Protein AF-A0A1C3EAT0-F1 (afdb_monomer_lite)

Foldseek 3Di:
DDDPPLLVVLVVLLVQLQCQLVCLPPPVVVVCCVVVNPCNQQNPVQWDADPVGDIDGPDVPSVVVSSVVSNVSSVVSNVSSVVSNVVVVVVVVPPDDPPDDD

Structure (mmCIF, N/CA/C/O backbone):
data_AF-A0A1C3EAT0-F1
#
_entry.id   AF-A0A1C3EAT0-F1
#
loop_
_atom_site.g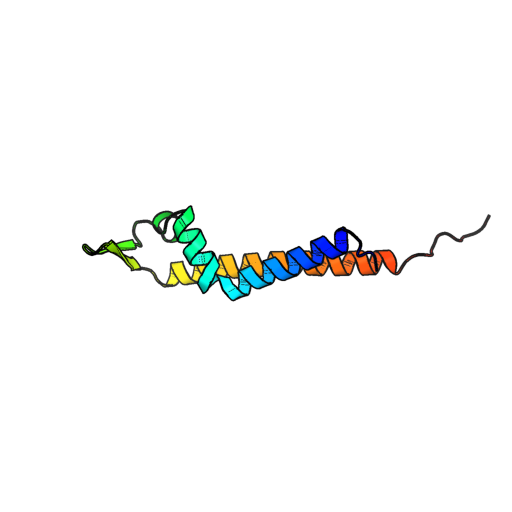roup_PDB
_atom_site.id
_atom_site.type_symbol
_atom_site.label_atom_id
_atom_site.label_alt_id
_atom_site.label_comp_id
_atom_site.label_asym_id
_atom_site.label_entity_id
_atom_site.label_seq_id
_atom_site.pdbx_PDB_ins_code
_atom_site.Cartn_x
_atom_site.Cartn_y
_atom_site.Cartn_z
_atom_site.occupancy
_atom_site.B_iso_or_equiv
_atom_site.auth_seq_id
_atom_site.auth_comp_id
_atom_site.auth_asym_id
_atom_site.auth_atom_id
_atom_site.pdbx_PDB_model_num
ATOM 1 N N . MET A 1 1 ? 25.470 -3.896 -20.852 1.00 46.66 1 MET A N 1
ATOM 2 C CA . MET A 1 1 ? 24.019 -3.647 -21.017 1.00 46.66 1 MET A CA 1
ATOM 3 C C . MET A 1 1 ? 23.656 -2.389 -20.240 1.00 46.66 1 MET A C 1
ATOM 5 O O . MET A 1 1 ? 23.585 -2.444 -19.022 1.00 46.66 1 MET A O 1
ATOM 9 N N . THR A 1 2 ? 23.481 -1.250 -20.906 1.00 60.59 2 THR A N 1
ATOM 10 C CA . THR A 1 2 ? 23.009 -0.009 -20.274 1.00 60.59 2 THR A CA 1
ATOM 11 C C . THR A 1 2 ? 21.481 -0.007 -20.281 1.00 60.59 2 THR A C 1
ATOM 13 O O . THR A 1 2 ? 20.839 0.152 -21.317 1.00 60.59 2 THR A O 1
ATOM 16 N N . ILE A 1 3 ? 20.874 -0.273 -19.125 1.00 68.12 3 ILE A N 1
ATOM 17 C CA . ILE A 1 3 ? 19.422 -0.159 -18.953 1.00 68.12 3 ILE A CA 1
ATOM 18 C C . ILE A 1 3 ? 19.071 1.332 -19.049 1.00 68.12 3 ILE A C 1
ATOM 20 O O . ILE A 1 3 ? 19.625 2.144 -18.314 1.00 68.12 3 ILE A O 1
ATOM 24 N N . SER A 1 4 ? 18.167 1.699 -19.964 1.00 80.69 4 SER A N 1
ATOM 25 C CA . SER A 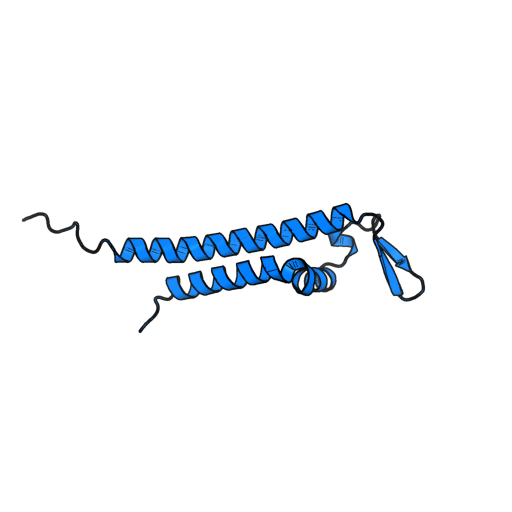1 4 ? 17.641 3.070 -20.036 1.00 80.69 4 SER A CA 1
ATOM 26 C C . SER A 1 4 ? 17.029 3.460 -18.687 1.00 80.69 4 SER A C 1
ATOM 28 O O . SER A 1 4 ? 16.294 2.662 -18.100 1.00 80.69 4 SER A O 1
ATOM 30 N N . HIS A 1 5 ? 17.299 4.682 -18.216 1.00 82.12 5 HIS A N 1
ATOM 31 C CA . HIS A 1 5 ? 16.800 5.206 -16.937 1.00 82.12 5 HIS A CA 1
ATOM 32 C C . HIS A 1 5 ? 15.290 4.983 -16.759 1.00 82.12 5 HIS A C 1
ATOM 34 O O . HIS A 1 5 ? 14.843 4.614 -15.678 1.00 82.12 5 HIS A O 1
ATOM 40 N N . GLN A 1 6 ? 14.510 5.103 -17.837 1.00 82.38 6 GLN A N 1
ATOM 41 C CA . GLN A 1 6 ? 13.066 4.856 -17.818 1.00 82.38 6 GLN A CA 1
ATOM 42 C C . GLN A 1 6 ? 12.713 3.389 -17.529 1.00 82.38 6 GLN A C 1
ATOM 44 O O . GLN A 1 6 ? 11.794 3.107 -16.768 1.00 82.38 6 GLN A O 1
ATOM 49 N N . LYS A 1 7 ? 13.459 2.429 -18.088 1.00 82.88 7 LYS A N 1
ATOM 50 C CA . LYS A 1 7 ? 13.234 1.001 -17.812 1.00 82.88 7 LYS A CA 1
ATOM 51 C C . LYS A 1 7 ? 13.585 0.672 -16.365 1.00 82.88 7 LYS A C 1
ATOM 53 O O . LYS A 1 7 ? 12.843 -0.065 -15.727 1.00 82.88 7 LYS A O 1
ATOM 58 N N . PHE A 1 8 ? 14.681 1.235 -15.854 1.00 88.94 8 PHE A N 1
ATOM 59 C CA . PHE A 1 8 ? 15.073 1.067 -14.455 1.00 88.94 8 PHE A CA 1
ATOM 60 C C . PHE A 1 8 ? 13.999 1.607 -13.505 1.00 88.94 8 PHE A C 1
ATOM 62 O O . PHE A 1 8 ? 13.547 0.877 -12.627 1.00 88.94 8 PHE A O 1
ATOM 69 N N . LEU A 1 9 ? 13.520 2.834 -13.738 1.00 90.19 9 LEU A N 1
ATOM 70 C CA . LEU A 1 9 ? 12.449 3.429 -12.937 1.00 90.19 9 LEU A CA 1
ATOM 71 C C . LEU A 1 9 ? 11.159 2.594 -12.999 1.00 90.19 9 LEU A C 1
ATOM 73 O O . LEU A 1 9 ? 10.495 2.406 -11.986 1.00 90.19 9 LEU A O 1
ATOM 77 N N . GLY A 1 10 ? 10.817 2.068 -14.178 1.00 89.06 10 GLY A N 1
ATOM 78 C CA . GLY A 1 10 ? 9.636 1.228 -14.366 1.00 89.06 10 GLY A CA 1
ATOM 79 C C . GLY A 1 10 ? 9.724 -0.086 -13.589 1.00 89.06 10 GLY A C 1
ATOM 80 O O . GLY A 1 10 ? 8.757 -0.471 -12.936 1.00 89.06 10 GLY A O 1
ATOM 81 N N . TYR A 1 11 ? 10.890 -0.744 -13.594 1.00 91.12 11 TYR A N 1
ATOM 82 C CA . TYR A 1 11 ? 11.123 -1.940 -12.774 1.00 91.12 11 TYR A CA 1
ATOM 83 C C . TYR A 1 11 ? 11.070 -1.619 -11.284 1.00 91.12 11 TYR A C 1
ATOM 85 O O . TYR A 1 11 ? 10.454 -2.368 -10.531 1.00 91.12 11 TYR A O 1
ATOM 93 N N . LEU A 1 12 ? 11.658 -0.497 -10.868 1.00 92.69 12 LEU A N 1
ATOM 94 C CA . LEU A 1 12 ? 11.612 -0.049 -9.481 1.00 92.69 12 LEU A CA 1
ATOM 95 C C . LEU A 1 12 ? 10.164 0.161 -9.018 1.00 92.69 12 LEU A C 1
ATOM 97 O O . LEU A 1 12 ? 9.766 -0.399 -8.003 1.00 92.69 12 LEU A O 1
ATOM 101 N N . LEU A 1 13 ? 9.360 0.896 -9.790 1.00 91.06 13 LEU A N 1
ATOM 102 C CA . LEU A 1 13 ? 7.937 1.119 -9.512 1.00 91.06 13 LEU A CA 1
ATOM 103 C C . LEU A 1 13 ? 7.149 -0.194 -9.463 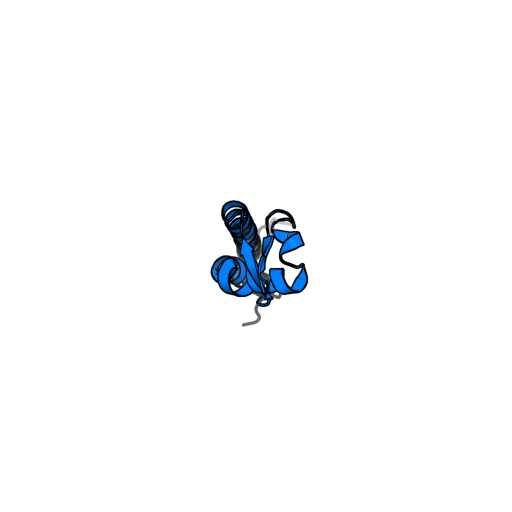1.00 91.06 13 LEU A C 1
ATOM 105 O O . LEU A 1 13 ? 6.353 -0.395 -8.549 1.00 91.06 13 LEU A O 1
ATOM 109 N N . ALA A 1 14 ? 7.395 -1.102 -10.412 1.00 90.75 14 ALA A N 1
ATOM 110 C CA . ALA A 1 14 ? 6.736 -2.403 -10.456 1.00 90.75 14 ALA A CA 1
ATOM 111 C C . ALA A 1 14 ? 7.012 -3.223 -9.186 1.00 90.75 14 ALA A C 1
ATOM 113 O O . ALA A 1 14 ? 6.082 -3.727 -8.559 1.00 90.75 14 ALA A O 1
ATOM 114 N N . VAL A 1 15 ? 8.283 -3.315 -8.785 1.00 92.94 15 VAL A N 1
ATOM 115 C CA . VAL A 1 15 ? 8.709 -4.064 -7.596 1.00 92.94 15 VAL A CA 1
ATOM 116 C C . VAL A 1 15 ? 8.189 -3.408 -6.321 1.00 92.94 15 VAL A C 1
ATOM 118 O O . VAL A 1 15 ? 7.599 -4.093 -5.493 1.00 92.94 15 VAL A O 1
ATOM 121 N N . VAL A 1 16 ? 8.352 -2.092 -6.169 1.00 92.00 16 VAL A N 1
ATOM 122 C CA . VAL A 1 16 ? 7.887 -1.364 -4.978 1.00 92.00 16 VAL A CA 1
ATOM 123 C C . VAL A 1 16 ? 6.372 -1.478 -4.828 1.00 92.00 16 VAL A C 1
ATOM 125 O O . VAL A 1 16 ? 5.898 -1.804 -3.744 1.00 92.00 16 VAL A O 1
ATOM 128 N N . GLY A 1 17 ? 5.605 -1.282 -5.903 1.00 89.81 17 GLY A N 1
ATOM 129 C CA . GLY A 1 17 ? 4.151 -1.434 -5.865 1.00 89.81 17 GLY A CA 1
ATOM 130 C C . GLY A 1 17 ? 3.715 -2.849 -5.474 1.00 89.81 17 GLY A C 1
ATOM 131 O O . GLY A 1 17 ? 2.817 -3.017 -4.649 1.00 89.81 17 GLY A O 1
ATOM 132 N N . LEU A 1 18 ? 4.396 -3.874 -5.998 1.00 90.88 18 LEU A N 1
ATOM 133 C CA . LEU A 1 18 ? 4.117 -5.266 -5.649 1.00 90.88 18 LEU A CA 1
ATOM 134 C C . LEU A 1 18 ? 4.425 -5.552 -4.174 1.00 90.88 18 LEU A C 1
ATOM 136 O O . LEU A 1 18 ? 3.627 -6.191 -3.495 1.00 90.88 18 LEU A O 1
ATOM 140 N N . LEU A 1 19 ? 5.554 -5.049 -3.666 1.00 89.88 19 LEU A N 1
ATOM 141 C CA . LEU A 1 19 ? 5.922 -5.180 -2.257 1.00 89.88 19 LEU A CA 1
ATOM 142 C C . LEU A 1 19 ? 4.892 -4.502 -1.350 1.00 89.88 19 LEU A C 1
ATOM 144 O O . LEU A 1 19 ? 4.480 -5.101 -0.362 1.00 89.88 19 LEU A O 1
ATOM 148 N N . VAL A 1 20 ? 4.422 -3.304 -1.706 1.00 87.88 20 VAL A N 1
ATOM 149 C CA . VAL A 1 20 ? 3.355 -2.611 -0.965 1.00 87.88 20 VAL A CA 1
ATOM 150 C C . VAL A 1 20 ? 2.065 -3.429 -0.964 1.00 87.88 20 VAL A C 1
ATOM 152 O O . VAL A 1 20 ? 1.424 -3.541 0.075 1.00 87.88 20 VAL A O 1
ATOM 155 N N . ALA A 1 21 ? 1.690 -4.033 -2.094 1.00 87.81 21 ALA A N 1
ATOM 156 C CA . ALA A 1 21 ? 0.482 -4.847 -2.177 1.00 87.81 21 ALA A CA 1
ATOM 157 C C . ALA A 1 21 ? 0.575 -6.121 -1.318 1.00 87.81 21 ALA A C 1
ATOM 159 O O . ALA A 1 21 ? -0.327 -6.401 -0.528 1.00 87.81 21 ALA A O 1
ATOM 160 N N . VAL A 1 22 ? 1.680 -6.863 -1.440 1.00 87.81 22 VAL A N 1
ATOM 161 C CA . VAL A 1 22 ? 1.895 -8.158 -0.769 1.00 87.81 22 VAL A CA 1
ATOM 162 C C . VAL A 1 22 ? 2.143 -7.991 0.729 1.00 87.81 22 VAL A C 1
ATOM 164 O O . VAL A 1 22 ? 1.588 -8.736 1.531 1.00 87.81 22 VAL A O 1
ATOM 167 N N . PHE A 1 23 ? 2.942 -6.999 1.120 1.00 87.31 23 PHE A N 1
ATOM 168 C CA . PHE A 1 23 ? 3.312 -6.748 2.516 1.00 87.31 23 PHE A CA 1
ATOM 169 C C . PHE A 1 23 ? 2.490 -5.627 3.162 1.00 87.31 23 PHE A C 1
ATOM 171 O O . PHE A 1 23 ? 2.884 -5.084 4.199 1.00 87.31 23 PHE A O 1
ATOM 178 N N . SER A 1 24 ? 1.333 -5.302 2.576 1.00 82.69 24 SER A N 1
ATOM 179 C CA . SER A 1 24 ? 0.397 -4.287 3.073 1.00 82.69 24 SER A CA 1
ATOM 180 C C . SER A 1 24 ? 0.069 -4.504 4.550 1.00 82.69 24 SER A C 1
ATOM 182 O O . SER A 1 24 ? 0.286 -3.613 5.364 1.00 82.69 24 SER A O 1
ATOM 184 N N . GLN A 1 25 ? -0.320 -5.724 4.918 1.00 79.94 25 GLN A N 1
ATOM 185 C CA . GLN A 1 25 ? -0.734 -6.057 6.282 1.00 79.94 25 GLN A CA 1
ATOM 186 C C . GLN A 1 25 ? 0.431 -6.165 7.282 1.00 79.94 25 GLN A C 1
ATOM 188 O O . GLN A 1 25 ? 0.252 -5.890 8.463 1.00 79.94 25 GLN A O 1
ATOM 193 N N . GLN A 1 26 ? 1.613 -6.595 6.830 1.00 80.94 26 GLN A N 1
ATOM 194 C CA . GLN A 1 26 ? 2.733 -6.942 7.718 1.00 80.94 26 GLN A CA 1
ATOM 195 C C . GLN A 1 26 ? 3.705 -5.786 7.960 1.00 80.94 26 GLN A C 1
ATOM 197 O O . GLN A 1 26 ? 4.328 -5.730 9.014 1.00 80.94 26 GLN A O 1
ATOM 202 N N . ILE A 1 27 ? 3.873 -4.894 6.982 1.00 79.56 27 ILE A N 1
ATOM 203 C CA . ILE A 1 27 ? 4.901 -3.845 7.021 1.00 79.56 27 ILE A CA 1
ATOM 204 C C . ILE A 1 27 ? 4.267 -2.471 6.846 1.00 79.56 27 ILE A C 1
ATOM 206 O O . ILE A 1 27 ? 4.519 -1.563 7.635 1.00 79.56 27 ILE A O 1
ATOM 210 N N . VAL A 1 28 ? 3.424 -2.312 5.824 1.00 77.50 28 VAL A N 1
ATOM 211 C CA . VAL A 1 28 ? 2.897 -0.989 5.467 1.00 77.50 28 VAL A CA 1
ATOM 212 C C . VAL A 1 28 ? 1.870 -0.516 6.488 1.00 77.50 28 VAL A C 1
ATOM 214 O O . VAL A 1 28 ? 1.903 0.646 6.875 1.00 77.50 28 VAL A O 1
ATOM 217 N N . PHE A 1 29 ? 0.998 -1.405 6.962 1.00 80.12 29 PHE A N 1
ATOM 218 C CA . PHE A 1 29 ? -0.029 -1.065 7.940 1.00 80.12 29 PHE A CA 1
ATOM 219 C C . PHE A 1 29 ? 0.564 -0.704 9.314 1.00 80.12 29 PHE A C 1
ATOM 221 O O . PHE A 1 29 ? 0.252 0.387 9.784 1.00 80.12 29 PHE A O 1
ATOM 228 N N . PRO A 1 30 ? 1.486 -1.490 9.916 1.00 80.62 30 PRO A N 1
ATOM 229 C CA . PRO A 1 30 ? 2.156 -1.078 11.156 1.00 80.62 30 PRO A CA 1
ATOM 230 C C . PRO A 1 30 ? 3.009 0.186 10.989 1.00 80.62 30 PRO A C 1
ATOM 232 O O . PRO A 1 30 ? 3.094 1.013 11.893 1.00 80.62 30 PRO A O 1
ATOM 235 N N . GLY A 1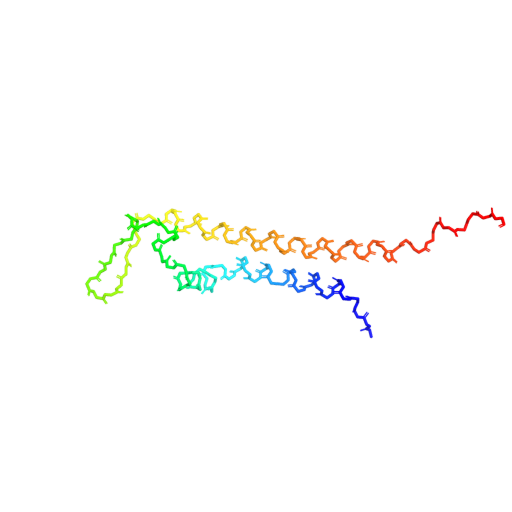 31 ? 3.631 0.365 9.818 1.00 82.44 31 GLY A N 1
ATOM 236 C CA . GLY A 1 31 ? 4.355 1.593 9.499 1.00 82.44 31 GLY A CA 1
ATOM 237 C C . GLY A 1 31 ? 3.428 2.808 9.464 1.00 82.44 31 GLY A C 1
ATOM 238 O O . GLY A 1 31 ? 3.712 3.817 10.102 1.00 82.44 31 GLY A O 1
ATOM 239 N N . LEU A 1 32 ? 2.300 2.710 8.758 1.00 80.88 32 LEU A N 1
ATOM 240 C CA . LEU A 1 32 ? 1.279 3.758 8.719 1.00 80.88 32 LEU A CA 1
ATOM 241 C C . LEU A 1 32 ? 0.748 4.050 10.119 1.00 80.88 32 LEU A C 1
ATOM 243 O O . LEU A 1 32 ? 0.733 5.205 10.524 1.00 80.88 32 LEU A O 1
ATOM 247 N N . GLU A 1 33 ? 0.404 3.021 10.883 1.00 83.19 33 GLU A N 1
ATOM 248 C CA . GLU A 1 33 ? -0.040 3.164 12.266 1.00 83.19 33 GLU A CA 1
ATOM 249 C C . GLU A 1 33 ? 0.947 3.982 13.108 1.00 83.19 33 GLU A C 1
ATOM 251 O O . GLU A 1 33 ? 0.531 4.893 13.821 1.00 83.19 33 GLU A O 1
ATOM 256 N N . TYR A 1 34 ? 2.250 3.724 12.975 1.00 83.50 34 TYR A N 1
ATOM 257 C CA . TYR A 1 34 ? 3.287 4.486 13.668 1.00 83.50 34 TYR A CA 1
ATOM 258 C C . TYR A 1 34 ? 3.365 5.957 13.218 1.00 83.50 34 TYR A C 1
ATOM 260 O O . TYR A 1 34 ? 3.592 6.840 14.043 1.00 83.50 34 TYR A O 1
ATOM 268 N N . PHE A 1 35 ? 3.183 6.242 11.924 1.00 84.50 35 PHE A N 1
ATOM 269 C CA . PHE A 1 35 ? 3.342 7.594 11.372 1.00 84.50 35 PHE A CA 1
ATOM 270 C C . PHE A 1 35 ? 2.120 8.498 11.550 1.00 84.50 35 PHE A C 1
ATOM 272 O O . PHE A 1 35 ? 2.276 9.671 11.883 1.00 84.50 35 PHE A O 1
ATOM 279 N N . ILE A 1 36 ? 0.922 7.988 11.266 1.00 83.50 36 ILE A N 1
ATOM 280 C CA . ILE A 1 36 ? -0.328 8.768 11.288 1.00 83.50 36 ILE A CA 1
ATOM 281 C C . ILE A 1 36 ? -1.167 8.505 12.540 1.00 83.50 36 ILE A C 1
ATOM 283 O O . ILE A 1 36 ? -2.047 9.304 12.854 1.00 83.50 36 ILE A O 1
ATOM 287 N N . GLY A 1 37 ? -0.871 7.438 13.284 1.00 82.88 37 GLY A N 1
ATOM 288 C CA . GLY A 1 37 ? -1.640 7.030 14.450 1.00 82.88 37 GLY A CA 1
ATOM 289 C C . GLY A 1 37 ? -2.876 6.220 14.069 1.00 82.88 37 GLY A C 1
ATOM 290 O O . GLY A 1 37 ? -3.556 6.487 13.074 1.00 82.88 37 GLY A O 1
ATOM 291 N N . ILE A 1 38 ? -3.202 5.231 14.902 1.00 80.56 38 ILE A N 1
ATOM 292 C CA . ILE A 1 38 ? -4.325 4.329 14.642 1.00 80.56 38 ILE A CA 1
ATOM 293 C C . ILE A 1 38 ? -5.678 5.060 14.633 1.00 80.56 38 ILE A C 1
ATOM 295 O O . ILE A 1 38 ? -6.553 4.740 13.831 1.00 80.56 38 ILE A O 1
ATOM 299 N N . GLU A 1 39 ? -5.822 6.112 15.446 1.00 83.25 39 GLU A N 1
ATOM 300 C CA . GLU A 1 39 ? -7.033 6.942 15.498 1.00 83.25 39 GLU A CA 1
ATOM 301 C C . GLU A 1 39 ? -7.315 7.660 14.174 1.00 83.25 39 GLU A C 1
ATOM 303 O O . GLU A 1 39 ? -8.476 7.813 13.802 1.00 83.25 39 GLU A O 1
ATOM 308 N N . ALA A 1 40 ? -6.276 8.073 13.442 1.00 81.25 40 ALA A N 1
ATOM 309 C CA . ALA A 1 40 ? -6.437 8.724 12.144 1.00 81.25 40 ALA A CA 1
ATOM 310 C C . ALA A 1 40 ? -6.841 7.731 11.046 1.00 81.25 40 ALA A C 1
ATOM 312 O O . ALA A 1 40 ? -7.498 8.110 10.079 1.00 81.25 40 ALA A O 1
ATOM 313 N N . MET A 1 41 ? -6.454 6.460 11.193 1.00 78.31 41 MET A N 1
ATOM 314 C CA . MET A 1 41 ? -6.806 5.406 10.246 1.00 78.31 41 MET A CA 1
ATOM 315 C C . MET A 1 41 ? -8.246 4.949 10.466 1.00 78.31 41 MET A C 1
ATOM 317 O O . MET A 1 41 ? -9.087 5.080 9.584 1.00 78.31 41 MET A O 1
ATOM 321 N N . VAL A 1 42 ? -8.561 4.417 11.645 1.00 79.56 42 VAL A N 1
ATOM 322 C CA . VAL A 1 42 ? -9.863 3.773 11.877 1.00 79.56 42 VAL A CA 1
ATOM 323 C C . VAL A 1 42 ? -10.899 4.691 12.522 1.00 79.56 42 VAL A C 1
ATOM 325 O O . VAL A 1 42 ? -12.061 4.310 12.572 1.00 79.56 42 VAL A O 1
ATOM 328 N N . GLY A 1 43 ? -10.528 5.892 12.966 1.00 82.50 43 GLY A N 1
ATOM 329 C CA . GLY A 1 43 ? -11.392 6.779 13.747 1.00 82.50 43 GLY A CA 1
ATOM 330 C C . GLY A 1 43 ? -11.252 6.512 15.245 1.00 82.50 43 GLY A C 1
ATOM 331 O O . GLY A 1 43 ? -11.149 5.364 15.683 1.00 82.50 43 GLY A O 1
ATOM 332 N N . ARG A 1 44 ? -11.241 7.577 16.049 1.00 81.38 44 ARG A N 1
ATOM 333 C CA . ARG A 1 44 ? -11.028 7.501 17.505 1.00 81.38 44 ARG A CA 1
ATOM 334 C C . ARG A 1 44 ? -12.120 6.698 18.212 1.00 81.38 44 ARG A C 1
ATOM 336 O O . ARG A 1 44 ? -11.850 5.995 19.175 1.00 81.38 44 ARG A O 1
ATOM 343 N N . GLU A 1 45 ? -13.345 6.769 17.711 1.00 82.69 45 GLU A N 1
ATOM 344 C CA . GLU A 1 45 ? -14.500 6.003 18.176 1.00 82.69 45 GLU A CA 1
ATOM 345 C C . GLU A 1 45 ? -14.374 4.493 17.925 1.00 82.69 45 GLU A C 1
ATOM 347 O O . GLU A 1 45 ? -15.074 3.703 18.559 1.00 82.69 45 GLU A O 1
ATOM 352 N N . ASN A 1 46 ? -13.465 4.086 17.031 1.00 82.50 46 ASN A N 1
ATOM 353 C CA . ASN A 1 46 ? -13.252 2.688 16.668 1.00 82.50 46 ASN A CA 1
ATOM 354 C C . ASN A 1 46 ? -12.055 2.037 17.392 1.00 82.50 46 ASN A C 1
ATOM 356 O O . ASN A 1 46 ? -11.686 0.898 17.080 1.00 82.50 46 ASN A O 1
ATOM 360 N N . VAL A 1 47 ? -11.455 2.751 18.354 1.00 83.62 47 VAL A N 1
ATOM 361 C CA . VAL A 1 47 ? -10.273 2.327 19.117 1.00 83.62 47 VAL A CA 1
ATOM 362 C C . VAL A 1 47 ? -10.562 2.425 20.611 1.00 83.62 47 VAL A C 1
ATOM 364 O O . VAL A 1 47 ? -10.890 3.489 21.131 1.00 83.62 47 VAL A O 1
ATOM 367 N N . VAL A 1 48 ? -10.403 1.310 21.323 1.00 84.19 48 VAL A N 1
ATOM 368 C CA . VAL A 1 48 ? -10.503 1.266 22.786 1.00 84.19 48 VAL A CA 1
ATOM 369 C C . VAL A 1 48 ? -9.127 0.987 23.365 1.00 84.19 48 VAL A C 1
ATOM 371 O O . VAL A 1 48 ? -8.590 -0.103 23.182 1.00 84.19 48 VAL A O 1
ATOM 374 N N . TYR A 1 49 ? -8.568 1.958 24.082 1.00 86.56 49 TYR A N 1
ATOM 375 C CA . TYR A 1 49 ? -7.306 1.777 24.794 1.00 86.56 49 TYR A CA 1
ATOM 376 C C . TYR A 1 49 ? -7.511 0.949 26.057 1.00 86.56 49 TYR A C 1
ATOM 378 O O . TYR A 1 49 ? -8.418 1.199 26.853 1.00 86.56 49 TYR A O 1
ATOM 386 N N . GLN A 1 50 ? -6.643 -0.034 26.240 1.00 88.69 50 GLN A N 1
ATOM 387 C CA . GLN A 1 50 ? -6.595 -0.860 27.431 1.00 88.69 50 GLN A CA 1
ATOM 388 C C . GLN A 1 50 ? -5.649 -0.226 28.462 1.00 88.69 50 GLN A C 1
ATOM 390 O O . GLN A 1 50 ? -4.651 0.390 28.080 1.00 88.69 50 GLN A O 1
ATOM 395 N N . PRO A 1 51 ? -5.912 -0.403 29.770 1.00 81.88 51 PRO A N 1
ATOM 396 C CA . PRO A 1 51 ? -5.075 0.162 30.831 1.00 81.88 51 PRO A CA 1
ATOM 397 C C . PRO A 1 51 ? -3.612 -0.312 30.781 1.00 81.88 51 PRO A C 1
ATOM 399 O O . PRO A 1 51 ? -2.728 0.345 31.318 1.00 81.88 51 PRO A O 1
ATOM 402 N N . GLU A 1 52 ? -3.358 -1.432 30.107 1.00 84.62 52 GLU A N 1
ATOM 403 C CA . GLU A 1 52 ? -2.042 -2.054 29.931 1.00 84.62 52 GLU A CA 1
ATOM 404 C C . GLU A 1 52 ? -1.245 -1.470 28.745 1.00 84.62 52 GLU A C 1
ATOM 406 O O . GLU A 1 52 ? -0.146 -1.929 28.448 1.00 84.62 52 GLU A O 1
ATOM 411 N N . GLY A 1 53 ? -1.782 -0.460 28.050 1.00 76.44 53 GLY A N 1
ATOM 412 C CA . GLY A 1 53 ? -1.123 0.208 26.921 1.00 76.44 53 GLY A CA 1
ATOM 413 C C . GLY A 1 53 ? -1.388 -0.424 25.550 1.00 76.44 53 GLY A C 1
ATOM 414 O O . GLY A 1 53 ? -0.886 0.073 24.545 1.00 76.44 53 GLY A O 1
ATOM 415 N N . GLY A 1 54 ? -2.190 -1.490 25.486 1.00 80.50 54 GLY A N 1
ATOM 416 C CA . GLY A 1 54 ? -2.721 -2.032 24.233 1.00 80.50 54 GLY A CA 1
ATOM 417 C C . GLY A 1 54 ? -3.969 -1.288 23.753 1.00 80.50 54 GLY A C 1
ATOM 418 O O . GLY A 1 54 ? -4.522 -0.443 24.457 1.00 80.50 54 GLY A O 1
ATOM 419 N N . TYR A 1 55 ? -4.467 -1.642 22.573 1.00 82.00 55 TYR A N 1
ATOM 420 C CA . TYR A 1 55 ? -5.749 -1.152 22.074 1.00 82.00 55 TYR A CA 1
ATOM 421 C C . TYR A 1 55 ? -6.543 -2.284 21.409 1.00 82.00 55 TYR A C 1
ATOM 423 O O . TYR A 1 55 ? -5.980 -3.277 20.949 1.00 82.00 55 TYR A O 1
ATOM 431 N N . LEU A 1 56 ? -7.866 -2.156 21.399 1.00 81.00 56 LEU A N 1
ATOM 432 C CA . LEU A 1 56 ? -8.784 -3.056 20.708 1.00 81.00 56 LEU A CA 1
ATOM 433 C C . LEU A 1 56 ? -9.537 -2.299 19.627 1.00 81.00 56 LEU A C 1
ATOM 435 O O . LEU A 1 56 ? -9.994 -1.174 19.831 1.00 81.00 56 LEU A O 1
ATOM 439 N N . PHE A 1 57 ? -9.704 -2.969 18.494 1.00 80.75 57 PHE A N 1
ATOM 440 C CA . PHE A 1 57 ? -10.542 -2.496 17.409 1.00 80.75 57 PHE A CA 1
ATOM 441 C C . PHE A 1 57 ? -11.990 -2.879 17.669 1.00 80.75 57 PHE A C 1
ATOM 443 O O . PHE A 1 57 ? -12.307 -4.059 17.820 1.00 80.75 57 PHE A O 1
ATOM 450 N N . THR A 1 58 ? -12.883 -1.898 17.656 1.00 82.31 58 THR A N 1
ATOM 451 C CA . THR A 1 58 ? -14.329 -2.160 17.696 1.00 82.31 58 THR A CA 1
ATOM 452 C C . THR A 1 58 ? -14.910 -2.355 16.295 1.00 82.31 58 THR A C 1
ATOM 454 O O . THR A 1 58 ? -15.997 -2.911 16.158 1.00 82.31 58 THR A O 1
ATOM 457 N N . ASN A 1 59 ? -14.165 -1.978 15.245 1.00 80.94 59 ASN A N 1
ATOM 458 C CA . ASN A 1 59 ? -14.570 -2.138 13.850 1.00 80.94 59 ASN A CA 1
ATOM 459 C C . ASN A 1 59 ? -13.488 -2.832 12.992 1.00 80.94 59 ASN A C 1
ATOM 461 O O . ASN A 1 59 ? -12.700 -2.165 12.314 1.00 80.94 59 ASN A O 1
ATOM 465 N N . PRO A 1 60 ? -13.457 -4.178 12.958 1.00 78.56 60 PRO A N 1
ATOM 466 C CA . PRO A 1 60 ? -12.515 -4.918 12.117 1.00 78.56 60 PRO A CA 1
ATOM 467 C C . PRO A 1 60 ? -12.765 -4.710 10.614 1.00 78.56 60 PRO A C 1
ATOM 469 O O . PRO A 1 60 ? -11.837 -4.815 9.814 1.00 78.56 60 PRO A O 1
ATOM 472 N N . GLY A 1 61 ? -13.996 -4.370 10.211 1.00 84.38 61 GLY A N 1
ATOM 473 C CA . GLY A 1 61 ? -14.339 -4.110 8.810 1.00 84.38 61 GLY A CA 1
ATOM 474 C C . GLY A 1 61 ? -13.624 -2.880 8.250 1.00 84.38 61 GLY A C 1
ATOM 475 O O . GLY A 1 61 ? -13.069 -2.936 7.153 1.00 84.38 61 GLY A O 1
ATOM 476 N N . ALA A 1 62 ? -13.561 -1.797 9.029 1.00 80.50 62 ALA A N 1
ATOM 477 C CA . ALA A 1 62 ? -12.820 -0.591 8.658 1.00 80.50 62 ALA A CA 1
ATOM 478 C C . ALA A 1 62 ? -11.320 -0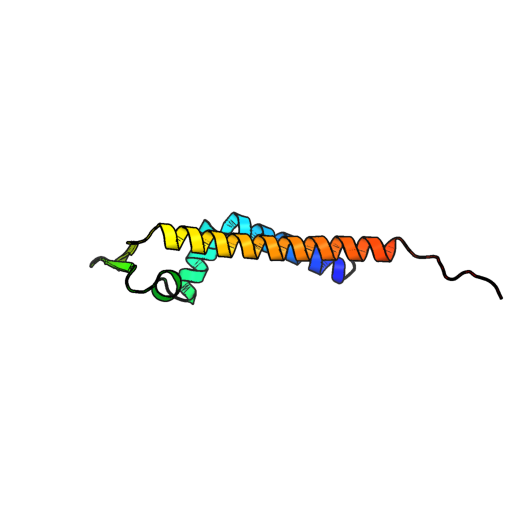.875 8.465 1.00 80.50 62 ALA A C 1
ATOM 480 O O . ALA A 1 62 ? -10.707 -0.364 7.527 1.00 80.50 62 ALA A O 1
ATOM 481 N N . MET A 1 63 ? -10.743 -1.745 9.298 1.00 82.00 63 MET A N 1
ATOM 482 C CA . MET A 1 63 ? -9.337 -2.146 9.200 1.00 82.00 63 MET A CA 1
ATOM 483 C C . MET A 1 63 ? -9.052 -2.922 7.905 1.00 82.00 63 MET A C 1
ATOM 485 O O . MET A 1 63 ? -8.089 -2.625 7.195 1.00 82.00 63 MET A O 1
ATOM 489 N N . VAL A 1 64 ? -9.921 -3.877 7.553 1.00 84.25 64 VAL A N 1
ATOM 490 C CA . VAL A 1 64 ? -9.814 -4.633 6.294 1.00 84.25 64 VAL A CA 1
ATOM 491 C C . VAL A 1 64 ? -9.944 -3.703 5.089 1.00 84.25 64 VAL A C 1
ATOM 493 O O . VAL A 1 64 ? -9.174 -3.827 4.136 1.00 84.25 64 VAL A O 1
ATOM 496 N N . LEU A 1 65 ? -10.870 -2.744 5.137 1.00 86.50 65 LEU A N 1
ATOM 497 C CA . LEU A 1 65 ? -11.083 -1.788 4.054 1.00 86.50 65 LEU A CA 1
ATOM 498 C C . LEU A 1 65 ? -9.853 -0.894 3.844 1.00 86.50 65 LEU A C 1
ATOM 500 O O . LEU A 1 65 ? -9.394 -0.731 2.711 1.00 86.50 65 LEU A O 1
ATOM 504 N N . TRP A 1 66 ? -9.242 -0.410 4.924 1.00 83.88 66 TRP A N 1
ATOM 505 C CA . TRP A 1 66 ? -7.975 0.318 4.858 1.00 83.88 66 TRP A CA 1
ATOM 506 C C . TRP A 1 66 ? -6.846 -0.515 4.270 1.00 83.88 66 TRP A C 1
ATOM 508 O O . TRP A 1 66 ? -6.190 -0.078 3.324 1.00 83.88 66 TRP A O 1
ATOM 518 N N . ASN A 1 67 ? -6.654 -1.735 4.771 1.00 84.69 67 ASN A N 1
ATOM 519 C CA . ASN A 1 67 ? -5.622 -2.626 4.257 1.00 84.69 67 ASN A CA 1
ATOM 520 C C . ASN A 1 67 ? -5.830 -2.923 2.760 1.00 84.69 67 ASN A C 1
ATOM 522 O O . ASN A 1 67 ? -4.886 -2.878 1.974 1.00 84.69 67 ASN A O 1
ATOM 526 N N . SER A 1 68 ? -7.081 -3.132 2.339 1.00 86.25 68 SER A N 1
ATOM 527 C CA . SER A 1 68 ? -7.426 -3.336 0.928 1.00 86.25 68 SER A CA 1
ATOM 528 C C . SER A 1 68 ? -7.144 -2.102 0.066 1.00 86.25 68 SER A C 1
ATOM 530 O O . SER A 1 68 ? -6.680 -2.240 -1.062 1.00 86.25 68 SER A O 1
ATOM 532 N N . THR A 1 69 ? -7.336 -0.897 0.610 1.00 88.19 69 THR A N 1
ATOM 533 C CA . THR A 1 69 ? -7.062 0.370 -0.084 1.00 88.19 69 THR A CA 1
ATOM 534 C C . THR A 1 69 ? -5.559 0.574 -0.278 1.00 88.19 69 THR A C 1
ATOM 536 O O . THR A 1 69 ? -5.108 0.944 -1.365 1.00 88.19 69 THR A O 1
ATOM 539 N N . VAL A 1 70 ? -4.756 0.259 0.743 1.00 87.31 70 VAL A N 1
ATOM 540 C CA . VAL A 1 70 ? -3.287 0.260 0.657 1.00 87.31 70 VAL A CA 1
ATOM 541 C C . VAL A 1 70 ? -2.811 -0.765 -0.373 1.00 87.31 70 VAL A C 1
ATOM 543 O O . VAL A 1 70 ? -2.008 -0.434 -1.248 1.00 87.31 70 VAL A O 1
ATOM 546 N N . ALA A 1 71 ? -3.349 -1.986 -0.330 1.00 88.56 71 ALA A N 1
ATOM 547 C CA . ALA A 1 71 ? -2.996 -3.031 -1.283 1.00 88.56 71 ALA A CA 1
ATOM 548 C C . ALA A 1 71 ? -3.363 -2.647 -2.727 1.00 88.56 71 ALA A C 1
ATOM 550 O O . ALA A 1 71 ? -2.540 -2.788 -3.633 1.00 88.56 71 ALA A O 1
ATOM 551 N N . ALA A 1 72 ? -4.559 -2.091 -2.937 1.00 91.81 72 ALA A N 1
ATOM 552 C CA . ALA A 1 72 ? -5.004 -1.578 -4.230 1.00 91.81 72 ALA A CA 1
ATOM 553 C C . ALA A 1 72 ? -4.079 -0.468 -4.748 1.00 91.81 72 ALA A C 1
ATOM 555 O O . ALA A 1 72 ? -3.709 -0.468 -5.921 1.00 91.81 72 ALA A O 1
ATOM 556 N N . THR A 1 73 ? -3.638 0.434 -3.870 1.00 90.19 73 THR A N 1
ATOM 557 C CA . THR A 1 73 ? -2.683 1.494 -4.221 1.00 90.19 73 THR A CA 1
ATOM 558 C C . THR A 1 73 ? -1.343 0.904 -4.668 1.00 90.19 73 THR A C 1
ATOM 560 O O . THR A 1 73 ? -0.812 1.300 -5.706 1.00 90.19 73 THR A O 1
ATOM 563 N N . GLY A 1 74 ? -0.830 -0.104 -3.954 1.00 90.94 74 GLY A N 1
ATOM 564 C CA . GLY A 1 74 ? 0.360 -0.856 -4.364 1.00 90.94 74 GLY A CA 1
ATOM 565 C C . GLY A 1 74 ? 0.211 -1.487 -5.752 1.00 90.94 74 GLY A C 1
ATOM 566 O O . GLY A 1 74 ? 1.094 -1.341 -6.598 1.00 90.94 74 GLY A O 1
ATOM 567 N N . LEU A 1 75 ? -0.939 -2.107 -6.039 1.00 92.44 75 LEU A N 1
ATOM 568 C CA . LEU A 1 75 ? -1.230 -2.685 -7.355 1.00 92.44 75 LEU A CA 1
ATOM 569 C C . LEU A 1 75 ? -1.275 -1.630 -8.467 1.00 92.44 75 LEU A C 1
ATOM 571 O O . LEU A 1 75 ? -0.742 -1.873 -9.550 1.00 92.44 75 LEU A O 1
ATOM 575 N N . VAL A 1 76 ? -1.854 -0.453 -8.214 1.00 94.25 76 VAL A N 1
ATOM 576 C CA . VAL A 1 76 ? -1.868 0.659 -9.180 1.00 94.25 76 VAL A CA 1
ATOM 577 C C . VAL A 1 76 ? -0.446 1.123 -9.494 1.00 94.25 76 VAL A C 1
ATOM 579 O O . VAL A 1 76 ? -0.098 1.285 -10.664 1.00 94.25 76 VAL A O 1
ATOM 582 N N . VAL A 1 77 ? 0.403 1.274 -8.474 1.00 92.25 77 VAL A N 1
ATOM 583 C CA . VAL A 1 77 ? 1.823 1.624 -8.654 1.00 92.25 77 VAL A CA 1
ATOM 584 C C . VAL A 1 77 ? 2.552 0.537 -9.448 1.00 92.25 77 VAL A C 1
ATOM 586 O O . VAL A 1 77 ? 3.292 0.845 -10.388 1.00 92.25 77 VAL A O 1
ATOM 589 N N . ALA A 1 78 ? 2.297 -0.735 -9.133 1.00 92.31 78 ALA A N 1
ATOM 590 C CA . ALA A 1 78 ? 2.905 -1.859 -9.832 1.00 92.31 78 ALA A CA 1
ATOM 591 C C . ALA A 1 78 ? 2.505 -1.894 -11.317 1.00 92.31 78 ALA A C 1
ATOM 593 O O . ALA A 1 78 ? 3.339 -2.120 -12.205 1.00 92.31 78 ALA A O 1
ATOM 594 N N . PHE A 1 79 ? 1.229 -1.624 -11.594 1.00 93.50 79 PHE A N 1
ATOM 595 C CA . PHE A 1 79 ? 0.685 -1.553 -12.942 1.00 93.50 79 PHE A CA 1
ATOM 596 C C . PHE A 1 79 ? 1.265 -0.371 -13.721 1.00 93.50 79 PHE A C 1
ATOM 598 O O . PHE A 1 79 ? 1.681 -0.547 -14.865 1.00 93.50 79 PHE A O 1
ATOM 605 N N . ALA A 1 80 ? 1.386 0.805 -13.101 1.00 92.12 80 ALA A N 1
ATOM 606 C CA . ALA A 1 80 ? 2.010 1.975 -13.713 1.00 92.12 80 ALA A CA 1
ATOM 607 C C . ALA A 1 80 ? 3.482 1.715 -14.084 1.00 92.12 80 ALA A C 1
ATOM 609 O O . ALA A 1 80 ? 3.898 2.019 -15.205 1.00 92.12 80 ALA A O 1
ATOM 610 N N . GLY A 1 81 ? 4.255 1.083 -13.193 1.00 89.75 81 GLY A N 1
ATOM 611 C CA . GLY A 1 81 ? 5.635 0.673 -13.475 1.00 89.75 81 GLY A CA 1
ATOM 612 C C . GLY A 1 81 ? 5.728 -0.318 -14.640 1.00 89.75 81 GLY A C 1
ATOM 613 O O . GLY A 1 81 ? 6.518 -0.130 -15.570 1.00 89.75 81 GLY A O 1
ATOM 614 N N . SER A 1 82 ? 4.852 -1.325 -14.646 1.00 89.88 82 SER A N 1
ATOM 615 C CA . SER A 1 82 ? 4.759 -2.330 -15.716 1.00 89.88 82 SER A CA 1
ATOM 616 C C . SER A 1 82 ? 4.375 -1.713 -17.064 1.00 89.88 82 SER A C 1
ATOM 618 O O . SER A 1 82 ? 4.988 -2.013 -18.093 1.00 89.88 82 SER A O 1
ATOM 620 N N . TRP A 1 83 ? 3.405 -0.798 -17.061 1.00 91.12 83 TRP A N 1
ATOM 621 C CA . TRP A 1 83 ? 2.983 -0.039 -18.234 1.00 91.12 83 TRP A CA 1
ATOM 622 C C . TRP A 1 83 ? 4.124 0.807 -18.803 1.00 91.12 83 TRP A C 1
ATOM 624 O O . TRP A 1 83 ? 4.341 0.827 -20.016 1.00 91.12 83 TRP A O 1
ATOM 634 N N . MET A 1 84 ? 4.906 1.451 -17.935 1.00 88.00 84 MET A N 1
ATOM 635 C CA . MET A 1 84 ? 6.055 2.254 -18.346 1.00 88.00 84 MET A CA 1
ATOM 636 C C . MET A 1 84 ? 7.122 1.402 -19.046 1.00 88.00 84 MET A C 1
ATOM 638 O O . MET A 1 84 ? 7.592 1.770 -20.123 1.00 88.00 84 MET A O 1
ATOM 642 N N . ILE A 1 85 ? 7.430 0.215 -18.509 1.00 87.88 85 ILE A N 1
ATOM 643 C CA . ILE A 1 85 ? 8.336 -0.749 -19.157 1.00 87.88 85 ILE A CA 1
ATOM 644 C C . ILE A 1 85 ? 7.803 -1.152 -20.538 1.00 87.88 85 ILE A C 1
ATOM 646 O O . ILE A 1 85 ? 8.571 -1.221 -21.503 1.00 87.88 85 ILE A O 1
ATOM 650 N N . PHE A 1 86 ? 6.500 -1.426 -20.645 1.00 84.75 86 PHE A N 1
ATOM 651 C CA . PHE A 1 86 ? 5.871 -1.836 -21.898 1.00 84.75 86 PHE A CA 1
ATOM 652 C C . PHE A 1 86 ? 5.929 -0.729 -22.959 1.00 84.75 86 PHE A C 1
ATOM 654 O O . PHE A 1 86 ? 6.292 -0.993 -24.108 1.00 84.75 86 PHE A O 1
ATOM 661 N N . ARG A 1 87 ? 5.668 0.525 -22.575 1.00 83.94 87 ARG A N 1
ATOM 662 C CA . ARG A 1 87 ? 5.740 1.677 -23.482 1.00 83.94 87 ARG A CA 1
ATOM 663 C C . ARG A 1 87 ? 7.156 1.894 -24.017 1.00 83.94 87 ARG A C 1
ATOM 665 O O . ARG A 1 87 ? 7.327 1.992 -25.229 1.00 83.94 87 ARG A O 1
ATOM 672 N N . THR A 1 88 ? 8.178 1.844 -23.160 1.00 76.69 88 THR A N 1
ATOM 673 C CA . THR A 1 88 ? 9.579 1.975 -23.601 1.00 76.69 88 THR A CA 1
ATOM 674 C C . THR A 1 88 ? 10.027 0.801 -24.489 1.00 76.69 88 THR A C 1
ATOM 676 O O . THR A 1 88 ? 10.962 0.941 -25.280 1.00 76.69 88 THR A O 1
ATOM 679 N N . ARG A 1 89 ? 9.396 -0.382 -24.397 1.00 68.06 89 ARG A N 1
ATOM 680 C CA . ARG A 1 89 ? 9.631 -1.484 -25.354 1.00 68.06 89 ARG A CA 1
ATOM 681 C C . ARG A 1 89 ? 9.023 -1.198 -26.726 1.00 68.06 89 ARG A C 1
ATOM 683 O O . ARG A 1 89 ? 9.637 -1.573 -27.718 1.00 68.06 89 ARG A O 1
ATOM 690 N N . ARG A 1 90 ? 7.849 -0.563 -26.774 1.00 67.00 90 ARG A N 1
ATOM 691 C CA . ARG A 1 90 ? 7.151 -0.224 -28.023 1.00 67.00 90 ARG A CA 1
ATOM 692 C C . ARG A 1 90 ? 7.898 0.856 -28.805 1.00 67.00 90 ARG A C 1
ATOM 694 O O . ARG A 1 90 ? 8.154 0.672 -29.981 1.00 67.00 90 ARG A O 1
ATOM 701 N N . GLU A 1 91 ? 8.370 1.893 -28.120 1.00 62.47 91 GLU A N 1
ATOM 702 C CA . GLU A 1 91 ? 9.136 2.991 -28.731 1.00 62.47 91 GLU A CA 1
ATOM 703 C C . GLU A 1 91 ? 10.494 2.544 -29.305 1.00 62.47 91 GLU A C 1
ATOM 705 O O . GLU A 1 91 ? 10.924 3.035 -30.337 1.00 62.47 91 GLU A O 1
ATOM 710 N N . ASN A 1 92 ? 11.140 1.534 -28.709 1.00 59.81 92 ASN A N 1
ATOM 711 C CA . ASN A 1 92 ? 12.351 0.928 -29.284 1.00 59.81 92 ASN A CA 1
ATOM 712 C C . ASN A 1 92 ? 12.069 -0.068 -30.431 1.00 59.81 92 ASN A C 1
ATOM 714 O O . ASN A 1 92 ? 13.015 -0.538 -31.059 1.00 59.81 92 ASN A O 1
ATOM 718 N N . ARG A 1 93 ? 10.805 -0.458 -30.661 1.00 58.72 93 ARG A N 1
ATOM 719 C CA . ARG A 1 93 ? 10.409 -1.404 -31.720 1.00 58.72 93 ARG A CA 1
ATOM 720 C C . ARG A 1 93 ? 10.045 -0.732 -33.039 1.00 58.72 93 ARG A C 1
ATOM 722 O O . ARG A 1 93 ? 10.069 -1.430 -34.047 1.00 58.72 93 ARG A O 1
ATOM 729 N N . ASP A 1 94 ? 9.848 0.585 -33.046 1.00 57.78 94 ASP A N 1
ATOM 730 C CA . ASP A 1 94 ? 9.583 1.360 -34.260 1.00 57.78 94 ASP A CA 1
ATOM 731 C C . ASP A 1 94 ? 10.774 2.271 -34.653 1.00 57.78 94 ASP A C 1
ATOM 733 O O . ASP A 1 94 ? 10.634 3.492 -34.6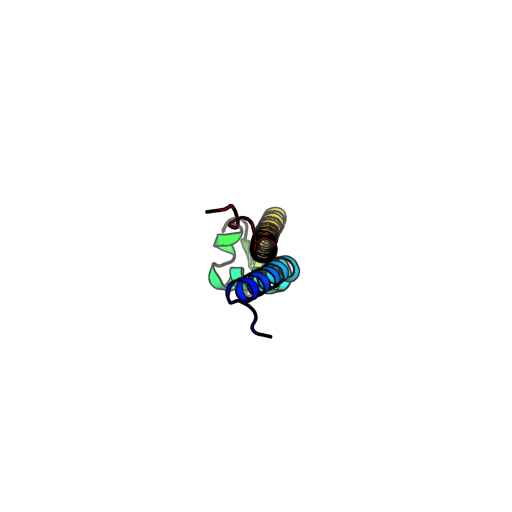15 1.00 57.78 94 ASP A O 1
ATOM 737 N N . PRO A 1 95 ? 11.964 1.758 -35.051 1.00 54.31 95 PRO A N 1
ATOM 738 C CA . PRO A 1 95 ? 13.017 2.638 -35.558 1.00 54.31 95 PRO A CA 1
ATOM 739 C C . PRO A 1 95 ? 12.802 3.162 -36.987 1.00 54.31 95 PRO A C 1
ATOM 741 O O . PRO A 1 95 ? 13.627 3.951 -37.432 1.00 54.31 95 PRO A O 1
ATOM 744 N N . GLN A 1 96 ? 11.786 2.740 -37.752 1.00 57.09 96 GLN A N 1
ATOM 745 C CA . GLN A 1 96 ? 11.713 3.093 -39.179 1.00 57.09 96 GLN A CA 1
ATOM 746 C C . GLN A 1 96 ? 10.295 3.332 -39.700 1.00 57.09 96 GLN A C 1
ATOM 748 O O . GLN A 1 96 ? 9.597 2.410 -40.110 1.00 57.09 96 GLN A O 1
ATOM 753 N N . THR A 1 97 ? 9.896 4.601 -39.776 1.00 56.84 97 THR A N 1
ATOM 754 C CA . THR A 1 97 ? 8.935 5.077 -40.792 1.00 56.84 97 THR A CA 1
ATOM 755 C C . THR A 1 97 ? 9.221 6.533 -41.185 1.00 56.84 97 THR A C 1
ATOM 757 O O . THR A 1 97 ? 8.314 7.334 -41.363 1.00 56.84 97 THR A O 1
ATOM 760 N N . TYR A 1 98 ? 10.502 6.885 -41.311 1.00 55.97 98 TYR A N 1
ATOM 761 C CA . TYR A 1 98 ? 10.938 8.083 -42.036 1.00 55.97 98 TYR A CA 1
ATOM 762 C C . TYR A 1 98 ? 12.076 7.706 -42.987 1.00 55.97 98 TYR A C 1
ATOM 764 O O . TYR A 1 98 ? 13.188 8.210 -42.902 1.00 55.97 98 TYR A O 1
ATOM 772 N N . ASP A 1 99 ? 11.779 6.775 -43.887 1.00 60.31 99 ASP A N 1
ATOM 773 C CA . ASP A 1 99 ? 12.395 6.775 -45.208 1.00 60.31 99 ASP A CA 1
ATOM 774 C C . ASP A 1 99 ? 11.260 6.772 -46.229 1.00 60.31 99 ASP A C 1
ATOM 776 O O . ASP A 1 99 ? 10.768 5.739 -46.679 1.00 60.31 99 ASP A O 1
ATOM 780 N N . THR A 1 100 ? 10.757 7.968 -46.504 1.00 60.97 100 THR A N 1
ATOM 781 C CA . THR A 1 100 ? 10.010 8.225 -47.728 1.00 60.97 100 THR A CA 1
ATOM 782 C C . THR A 1 100 ? 10.655 9.422 -48.394 1.00 60.97 100 THR A C 1
ATOM 784 O O . THR A 1 100 ? 10.232 10.559 -48.206 1.00 60.97 100 THR A O 1
ATOM 787 N N . SER A 1 101 ? 11.686 9.117 -49.180 1.00 66.19 101 SER A N 1
ATOM 788 C CA . SER A 1 101 ? 11.865 9.650 -50.531 1.00 66.19 101 SER A CA 1
ATOM 789 C C . SER A 1 101 ? 11.798 11.176 -50.687 1.00 66.19 101 SER A C 1
ATOM 791 O O . SER A 1 101 ? 10.712 11.720 -50.907 1.00 66.19 101 SER A O 1
ATOM 793 N N . ARG A 1 102 ? 12.964 11.831 -50.715 1.00 52.62 102 ARG A N 1
ATOM 794 C CA . ARG A 1 102 ? 13.424 12.718 -51.808 1.00 52.62 102 ARG A CA 1
ATOM 795 C C . ARG A 1 102 ? 14.777 13.342 -51.501 1.00 52.62 102 ARG A C 1
ATOM 797 O O . ARG A 1 102 ? 14.951 13.829 -50.366 1.00 52.62 102 ARG A O 1
#

Organism: NCBI:txid1841610

Radius of gyration: 21.69 Å; chains: 1; bounding box: 39×21×83 Å

pLDDT: mean 81.04, std 10.7, range [46.66, 94.25]

Sequence (102 aa):
MTISHQKFLGYLLAVVGLLVAVFSQQIVFPGLEYFIGIEAMVGRENVVYQPEGGYLFTNPGAMVLWNSTVAATGLVVAFAGSWMIFRTRRENRDPQTYDTSR

Secondary structure (DSSP, 8-state):
----HHHHHHHHHHHHHHHHHHTIIIIIHHHHHHHH-HHHHH-GGGEEE-TTS-EEES-HHHHHHHHHHHHHHHHHHHHHHHHHHHHHHHHTT---S-----